Protein AF-A0A949XQX9-F1 (afdb_monomer_lite)

Foldseek 3Di:
DFPAKFWKWWWDADPVRDIDTHDTDIDGGPWDWAFDAQAPDPQWTWTDTPNTIIITGPVSVVVRVVVVVVPPDDPPPDYDDD

pLDDT: mean 83.97, std 15.81, range [43.41, 96.12]

Structure (mmCIF, N/CA/C/O backbone):
data_AF-A0A949XQX9-F1
#
_entry.id   AF-A0A949XQX9-F1
#
loop_
_atom_site.group_PDB
_atom_site.id
_atom_site.type_symbol
_atom_site.label_atom_id
_atom_site.label_alt_id
_atom_site.label_comp_id
_atom_site.label_asym_id
_atom_site.label_entity_id
_atom_site.label_seq_id
_atom_site.pdbx_PDB_ins_code
_atom_site.Cartn_x
_atom_site.Cartn_y
_atom_site.Cartn_z
_atom_site.occupancy
_atom_site.B_iso_or_equiv
_atom_site.auth_seq_id
_atom_site.auth_comp_id
_atom_site.auth_asym_id
_atom_site.auth_atom_id
_atom_site.pdbx_PDB_model_num
ATOM 1 N N . MET A 1 1 ? -11.835 2.195 2.546 1.00 83.56 1 MET A N 1
ATOM 2 C CA . MET A 1 1 ? -11.206 3.489 2.880 1.00 83.56 1 MET A CA 1
ATOM 3 C C . MET A 1 1 ? -10.493 3.361 4.215 1.00 83.56 1 MET A C 1
ATOM 5 O O . MET A 1 1 ? -11.035 2.693 5.091 1.00 83.56 1 MET A O 1
ATOM 9 N N . LEU A 1 2 ? -9.301 3.942 4.359 1.00 88.75 2 LEU A N 1
ATOM 10 C CA . LEU A 1 2 ? -8.505 3.819 5.572 1.00 88.75 2 LEU A CA 1
ATOM 11 C C . LEU A 1 2 ? -9.074 4.665 6.721 1.00 88.75 2 LEU A C 1
ATOM 13 O O . LEU A 1 2 ? -9.493 5.800 6.494 1.00 88.75 2 LEU A O 1
ATOM 17 N N . SER A 1 3 ? -9.053 4.154 7.953 1.00 89.44 3 SER A N 1
ATOM 18 C CA . SER A 1 3 ? -9.501 4.890 9.154 1.00 89.44 3 SER A CA 1
ATOM 19 C C . SER A 1 3 ? -8.363 5.517 9.964 1.00 89.44 3 SER A C 1
ATOM 21 O O . SER A 1 3 ? -8.612 6.367 10.816 1.00 89.44 3 SER A O 1
ATOM 23 N N . ARG A 1 4 ? -7.115 5.126 9.690 1.00 90.38 4 ARG A N 1
ATOM 24 C CA . ARG A 1 4 ? -5.897 5.648 10.323 1.00 90.38 4 ARG A CA 1
ATOM 25 C C . ARG A 1 4 ? -4.739 5.646 9.334 1.00 90.38 4 ARG A C 1
ATOM 27 O O . ARG A 1 4 ? -4.821 5.005 8.288 1.00 90.38 4 ARG A O 1
ATOM 34 N N . THR A 1 5 ? -3.652 6.306 9.708 1.00 94.94 5 THR A N 1
ATOM 35 C CA . THR A 1 5 ? -2.387 6.205 8.982 1.00 94.94 5 THR A CA 1
ATOM 36 C C . THR A 1 5 ? -1.778 4.814 9.156 1.00 94.94 5 THR A C 1
ATOM 38 O O . THR A 1 5 ? -1.743 4.296 10.274 1.00 94.94 5 THR A O 1
ATOM 41 N N . ILE A 1 6 ? -1.293 4.218 8.066 1.00 95.25 6 ILE A N 1
ATOM 42 C CA . ILE A 1 6 ? -0.592 2.925 8.070 1.00 95.25 6 ILE A CA 1
ATOM 43 C C . ILE A 1 6 ? 0.772 3.043 7.390 1.00 95.25 6 ILE A C 1
ATOM 45 O O . ILE A 1 6 ? 0.962 3.885 6.509 1.00 95.25 6 ILE A O 1
ATOM 49 N N . SER A 1 7 ? 1.709 2.186 7.787 1.00 95.44 7 SER A N 1
ATOM 50 C CA . SER A 1 7 ? 3.024 2.092 7.151 1.00 95.44 7 SER A CA 1
ATOM 51 C C . SER A 1 7 ? 2.934 1.303 5.848 1.00 95.44 7 SER A C 1
ATOM 53 O O . SER A 1 7 ? 2.269 0.268 5.780 1.00 95.44 7 SER A O 1
ATOM 55 N N . ALA A 1 8 ? 3.627 1.780 4.820 1.00 96.12 8 ALA A N 1
ATOM 56 C CA . ALA A 1 8 ? 3.617 1.192 3.491 1.00 96.12 8 ALA A CA 1
ATOM 57 C C . ALA A 1 8 ? 5.013 1.244 2.875 1.00 96.12 8 ALA A C 1
ATOM 59 O O . ALA A 1 8 ? 5.672 2.273 2.935 1.00 96.12 8 ALA A O 1
ATOM 60 N N . ILE A 1 9 ? 5.468 0.166 2.253 1.00 95.50 9 ILE A N 1
ATOM 61 C CA . ILE A 1 9 ? 6.730 0.146 1.509 1.00 95.50 9 ILE A CA 1
ATOM 62 C C . ILE A 1 9 ? 6.380 0.259 0.033 1.00 95.50 9 ILE A C 1
ATOM 64 O O . ILE A 1 9 ? 5.641 -0.579 -0.481 1.00 95.50 9 ILE A O 1
ATOM 68 N N . GLN A 1 10 ? 6.859 1.303 -0.642 1.00 94.31 10 GLN A N 1
ATOM 69 C CA . GLN A 1 10 ? 6.586 1.474 -2.067 1.00 94.31 10 GLN A CA 1
ATOM 70 C C . GLN A 1 10 ? 7.179 0.317 -2.871 1.00 94.31 10 GLN A C 1
ATOM 72 O O . GLN A 1 10 ? 8.253 -0.180 -2.551 1.00 94.31 10 GLN A O 1
ATOM 77 N N . CYS A 1 11 ? 6.468 -0.111 -3.905 1.00 92.56 11 CYS A N 1
ATOM 78 C CA . CYS A 1 11 ? 6.910 -1.140 -4.835 1.00 92.56 11 CYS A CA 1
ATOM 79 C C . CYS A 1 11 ? 6.833 -0.574 -6.245 1.00 92.56 11 CYS A C 1
ATOM 81 O O . CYS A 1 11 ? 5.801 -0.025 -6.642 1.00 92.56 11 CYS A O 1
ATOM 83 N N . PHE A 1 12 ? 7.911 -0.713 -6.998 1.00 90.06 12 PHE A N 1
ATOM 84 C CA . PHE A 1 12 ? 7.971 -0.308 -8.395 1.00 90.06 12 PHE A CA 1
ATOM 85 C C . PHE A 1 12 ? 8.782 -1.328 -9.185 1.00 90.06 12 PHE A C 1
ATOM 87 O O . PHE A 1 12 ? 9.570 -2.074 -8.614 1.00 90.06 12 PHE A O 1
ATOM 94 N N . GLU A 1 13 ? 8.565 -1.380 -10.490 1.00 89.88 13 GLU A N 1
ATOM 95 C CA . GLU A 1 13 ? 9.406 -2.170 -11.384 1.00 89.88 13 GLU A CA 1
ATOM 96 C C . GLU A 1 13 ? 10.625 -1.336 -11.776 1.00 89.88 13 GLU A C 1
ATOM 98 O O . GLU A 1 13 ? 10.497 -0.146 -12.077 1.00 89.88 13 GLU A O 1
ATOM 103 N N . ASP A 1 14 ? 11.809 -1.940 -11.720 1.00 89.00 14 ASP A N 1
ATOM 104 C CA . ASP A 1 14 ? 13.020 -1.330 -12.259 1.00 89.00 14 ASP A CA 1
ATOM 105 C C . ASP A 1 14 ? 13.037 -1.390 -13.800 1.00 89.00 14 ASP A C 1
ATOM 107 O O . ASP A 1 14 ? 12.156 -1.960 -14.447 1.00 89.00 14 ASP A O 1
ATOM 111 N N . GLU A 1 15 ? 14.077 -0.824 -14.414 1.00 91.31 15 GLU A N 1
ATOM 112 C CA . GLU A 1 15 ? 14.255 -0.822 -15.875 1.00 91.31 15 GLU A CA 1
ATOM 113 C C . GLU A 1 15 ? 14.396 -2.231 -16.485 1.00 91.31 15 GLU A C 1
ATOM 115 O O . GLU A 1 15 ? 14.329 -2.396 -17.702 1.00 91.31 15 GLU A O 1
ATOM 120 N N . ARG A 1 16 ? 14.608 -3.256 -15.651 1.00 89.56 16 ARG A N 1
ATOM 121 C CA . ARG A 1 16 ? 14.734 -4.665 -16.038 1.00 89.56 16 ARG A CA 1
ATOM 122 C C . ARG A 1 16 ? 13.440 -5.450 -15.796 1.00 89.56 16 ARG A C 1
ATOM 124 O O . ARG A 1 16 ? 13.415 -6.648 -16.068 1.00 89.56 16 ARG A O 1
ATOM 131 N N . GLY A 1 17 ? 12.381 -4.795 -15.317 1.00 87.06 17 GLY A N 1
ATOM 132 C CA . GLY A 1 17 ? 11.102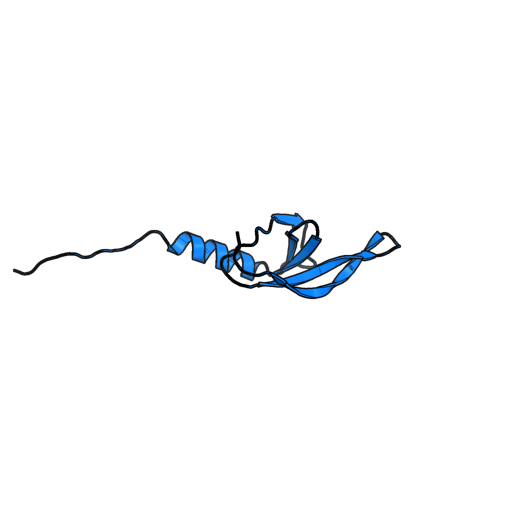 -5.420 -14.985 1.00 87.06 17 GLY A CA 1
ATOM 133 C C . GLY A 1 17 ? 11.117 -6.189 -13.662 1.00 87.06 17 GLY A C 1
ATOM 134 O O . GLY A 1 17 ? 10.227 -7.001 -13.415 1.00 87.06 17 GLY A O 1
ATOM 135 N N . HIS A 1 18 ? 12.120 -5.979 -12.809 1.00 87.00 18 HIS A N 1
ATOM 136 C CA . HIS A 1 18 ? 12.161 -6.581 -11.484 1.00 87.00 18 HIS A CA 1
ATOM 137 C C . HIS A 1 18 ? 11.439 -5.710 -10.465 1.00 87.00 18 HIS A C 1
ATOM 139 O O . HIS A 1 18 ? 11.681 -4.506 -10.343 1.00 87.00 18 HIS A O 1
ATOM 145 N N . GLU A 1 19 ? 10.585 -6.350 -9.672 1.00 86.69 19 GLU A N 1
ATOM 146 C CA . GLU A 1 19 ? 9.913 -5.686 -8.568 1.00 86.69 19 GLU A CA 1
ATOM 147 C C . GLU A 1 19 ? 10.929 -5.297 -7.488 1.00 86.69 19 GLU A C 1
ATOM 149 O O . GLU A 1 19 ? 11.613 -6.136 -6.900 1.00 86.69 19 GLU A O 1
ATOM 154 N N . THR A 1 20 ? 11.026 -3.996 -7.244 1.00 90.00 20 THR A N 1
ATOM 155 C CA . THR A 1 20 ? 11.985 -3.377 -6.339 1.00 90.00 20 THR A CA 1
ATOM 156 C C . THR A 1 20 ? 11.249 -2.646 -5.222 1.00 90.00 20 THR A C 1
ATOM 158 O O . THR A 1 20 ? 10.184 -2.051 -5.418 1.00 90.00 20 THR A O 1
ATOM 161 N N . LEU A 1 21 ? 11.832 -2.696 -4.023 1.00 91.44 21 LEU A N 1
ATOM 162 C CA . LEU A 1 21 ? 11.338 -1.978 -2.855 1.00 91.44 21 LEU A CA 1
ATOM 163 C C . LEU A 1 21 ? 11.872 -0.545 -2.848 1.00 91.44 21 LEU A C 1
ATOM 165 O O . LEU A 1 21 ? 13.073 -0.306 -2.960 1.00 91.44 21 LEU A O 1
ATOM 169 N N . GLY A 1 22 ? 10.957 0.401 -2.691 1.00 89.25 22 GLY A N 1
ATOM 170 C CA . GLY A 1 22 ? 11.234 1.819 -2.554 1.00 89.25 22 GLY A CA 1
ATOM 171 C C . GLY A 1 22 ? 11.185 2.305 -1.115 1.00 89.25 22 GLY 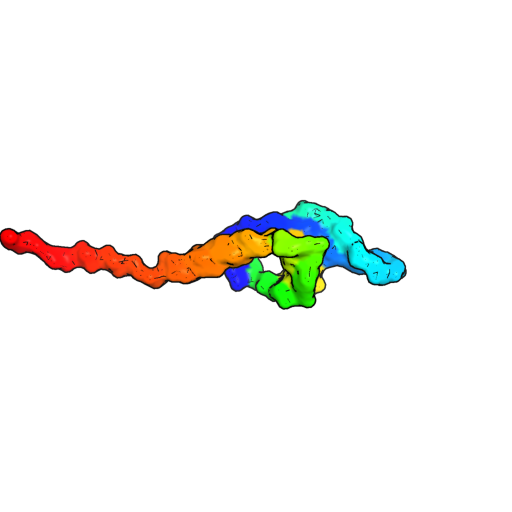A C 1
ATOM 172 O O . GLY A 1 22 ? 11.463 1.581 -0.159 1.00 89.25 22 GLY A O 1
ATOM 173 N N . LEU A 1 23 ? 10.816 3.575 -0.970 1.00 91.50 23 LEU A N 1
ATOM 174 C CA . LEU A 1 23 ? 10.787 4.254 0.317 1.00 91.50 23 LEU A CA 1
ATOM 175 C C . LEU A 1 23 ? 9.702 3.688 1.238 1.00 91.50 23 LEU A C 1
ATOM 177 O O . LEU A 1 23 ? 8.569 3.415 0.819 1.00 91.50 23 LEU A O 1
ATOM 181 N N . LEU A 1 24 ? 10.037 3.615 2.528 1.00 93.75 24 LEU A N 1
ATOM 182 C CA . LEU A 1 24 ? 9.040 3.483 3.579 1.00 93.75 24 LEU A CA 1
ATOM 183 C C . LEU A 1 24 ? 8.224 4.779 3.637 1.00 93.75 24 LEU A C 1
ATOM 185 O O . LEU A 1 24 ? 8.743 5.858 3.905 1.00 93.75 24 LEU A O 1
ATOM 189 N N . SER A 1 25 ? 6.940 4.640 3.364 1.00 93.62 25 SER A N 1
ATOM 190 C CA . SER A 1 25 ? 5.952 5.699 3.247 1.00 93.62 25 SER A CA 1
ATOM 191 C C . SER A 1 25 ? 4.823 5.484 4.253 1.00 93.62 25 SER A C 1
ATOM 193 O O . SER A 1 25 ? 4.700 4.433 4.887 1.00 93.62 25 SER A O 1
ATOM 195 N N . GLN A 1 26 ? 3.966 6.490 4.384 1.00 95.19 26 GLN A N 1
ATOM 196 C CA . GLN A 1 26 ? 2.749 6.405 5.178 1.00 95.19 26 GLN A CA 1
ATOM 197 C C . GLN A 1 26 ? 1.541 6.697 4.297 1.00 95.19 26 GLN A C 1
ATOM 199 O O . GLN A 1 26 ? 1.546 7.657 3.529 1.00 95.19 26 GLN A O 1
ATOM 204 N N . ILE A 1 27 ? 0.500 5.876 4.418 1.00 94.50 27 ILE A N 1
ATOM 205 C CA . ILE A 1 27 ? -0.775 6.102 3.738 1.00 94.50 27 ILE A CA 1
ATOM 206 C C . ILE A 1 27 ? -1.754 6.616 4.783 1.00 94.50 27 ILE A C 1
ATOM 208 O O . ILE A 1 27 ? -2.043 5.921 5.757 1.00 94.50 27 ILE A O 1
ATOM 212 N N . GLY A 1 28 ? -2.221 7.847 4.593 1.00 93.88 28 GLY A N 1
ATOM 213 C CA . GLY A 1 28 ? -3.115 8.521 5.527 1.00 93.88 28 GLY A CA 1
ATOM 214 C C . GLY A 1 28 ? -4.546 7.963 5.538 1.00 93.88 28 GLY A C 1
ATOM 215 O O . GLY A 1 28 ? -4.950 7.231 4.628 1.00 93.88 28 GLY A O 1
ATOM 216 N N . PRO A 1 29 ? -5.344 8.335 6.553 1.00 93.44 29 PRO A N 1
ATOM 217 C CA . PRO A 1 29 ? -6.769 8.021 6.595 1.00 93.44 29 PRO A CA 1
ATOM 218 C C . PRO A 1 29 ? -7.510 8.645 5.403 1.00 93.44 29 PRO A C 1
ATOM 220 O O . PRO A 1 29 ? -7.049 9.606 4.794 1.00 93.44 29 PRO A O 1
ATOM 223 N N . GLY A 1 30 ? -8.680 8.106 5.065 1.00 91.56 30 GLY A N 1
ATOM 224 C CA . GLY A 1 30 ? -9.480 8.588 3.934 1.00 91.56 30 GLY A CA 1
ATOM 225 C C . GLY A 1 30 ? -9.044 8.045 2.571 1.00 91.56 30 GLY A C 1
ATOM 226 O O . GLY A 1 30 ? -9.780 8.172 1.598 1.00 91.56 30 GLY A O 1
ATOM 227 N N . ILE A 1 31 ? -7.893 7.378 2.489 1.00 92.94 31 ILE A N 1
ATOM 228 C CA . ILE A 1 31 ? -7.401 6.791 1.242 1.00 92.94 31 ILE A CA 1
ATOM 229 C C . ILE A 1 31 ? -8.013 5.406 1.019 1.00 92.94 31 ILE A C 1
ATOM 231 O O . ILE A 1 31 ? -8.147 4.605 1.945 1.00 92.94 31 ILE A O 1
ATOM 235 N N . THR A 1 32 ? -8.399 5.096 -0.215 1.00 91.50 32 THR A N 1
ATOM 236 C CA . THR A 1 32 ? -8.835 3.746 -0.588 1.00 91.50 32 THR A CA 1
ATOM 237 C C . THR A 1 32 ? -7.630 2.918 -1.016 1.00 91.50 32 THR A C 1
ATOM 239 O O . THR A 1 32 ? -6.866 3.315 -1.889 1.00 91.50 32 THR A O 1
ATOM 242 N N . VAL A 1 33 ? -7.471 1.766 -0.370 1.00 92.44 33 VAL A N 1
ATOM 243 C CA . VAL A 1 33 ? -6.468 0.742 -0.677 1.00 92.44 33 VAL A CA 1
ATOM 244 C C . VAL A 1 33 ? -7.169 -0.457 -1.290 1.00 92.44 33 VAL A C 1
ATOM 246 O O . VAL A 1 33 ? -8.130 -0.973 -0.718 1.00 92.44 33 VAL A O 1
ATOM 249 N N . GLU A 1 34 ? -6.656 -0.925 -2.419 1.00 93.88 34 GLU A N 1
ATOM 250 C CA . GLU A 1 34 ? -7.141 -2.125 -3.099 1.00 93.88 34 GLU A CA 1
ATOM 251 C C . GLU A 1 34 ? -6.084 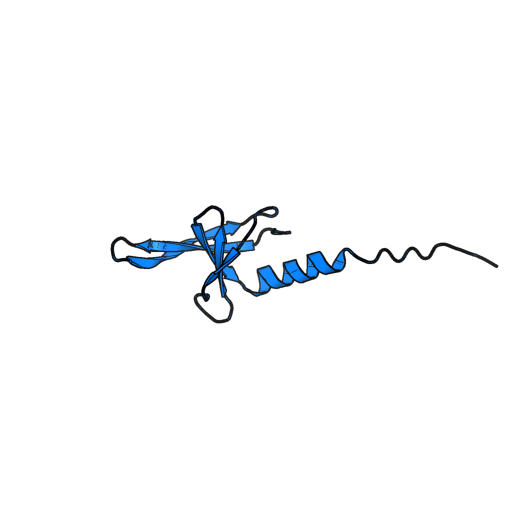-3.217 -2.995 1.00 93.88 34 GLU A C 1
ATOM 253 O O . GLU A 1 34 ? -4.944 -2.997 -3.390 1.00 93.88 34 GLU A O 1
ATOM 258 N N . ARG A 1 35 ? -6.427 -4.400 -2.479 1.00 93.12 35 ARG A N 1
ATOM 259 C CA . ARG A 1 35 ? -5.503 -5.544 -2.503 1.00 93.12 35 ARG A CA 1
ATOM 260 C C . ARG A 1 35 ? -5.351 -6.016 -3.948 1.00 93.12 35 ARG A C 1
ATOM 262 O O . ARG A 1 35 ? -6.354 -6.320 -4.585 1.00 93.12 35 ARG A O 1
ATOM 269 N N . CYS A 1 36 ? -4.121 -6.073 -4.452 1.00 92.94 36 CYS A N 1
ATOM 270 C CA . CYS A 1 36 ? -3.846 -6.399 -5.856 1.00 92.94 36 CYS A CA 1
ATOM 271 C C . CYS A 1 36 ? -2.858 -7.557 -6.053 1.00 92.94 36 CYS A C 1
ATOM 273 O O . CYS A 1 36 ? -2.614 -7.952 -7.188 1.00 92.94 36 CYS A O 1
ATOM 275 N N . GLY A 1 37 ? -2.301 -8.126 -4.980 1.00 91.06 37 GLY A N 1
ATOM 276 C CA . GLY A 1 37 ? -1.397 -9.267 -5.087 1.00 91.06 37 GLY A CA 1
ATOM 277 C C . GLY A 1 37 ? -0.926 -9.805 -3.741 1.00 91.06 37 GLY A C 1
ATOM 278 O O . GLY A 1 37 ? -1.247 -9.257 -2.681 1.00 91.06 37 GLY A O 1
ATOM 279 N N . ALA A 1 38 ? -0.149 -10.886 -3.801 1.00 90.50 38 ALA A N 1
ATOM 280 C CA . ALA A 1 38 ? 0.537 -11.439 -2.640 1.00 90.50 38 ALA A CA 1
ATOM 281 C C . ALA A 1 38 ? 1.536 -10.423 -2.074 1.00 90.50 38 ALA A C 1
ATOM 283 O O . ALA A 1 38 ? 2.090 -9.614 -2.815 1.00 90.50 38 ALA A O 1
ATOM 284 N N . GLY A 1 39 ? 1.735 -10.438 -0.757 1.00 90.88 39 GLY A N 1
ATOM 285 C CA . GLY A 1 39 ? 2.792 -9.653 -0.131 1.00 90.88 39 GLY A CA 1
ATOM 286 C C . GLY A 1 39 ? 4.181 -10.210 -0.414 1.00 90.88 39 GLY A C 1
ATOM 287 O O . GLY A 1 39 ? 4.333 -11.295 -0.970 1.00 90.88 39 GLY A O 1
ATOM 288 N N . PHE A 1 40 ? 5.193 -9.502 0.079 1.00 87.50 40 PHE A N 1
ATOM 289 C CA . PHE A 1 40 ? 6.561 -10.014 0.151 1.00 87.50 40 PHE A CA 1
ATOM 290 C C . PHE A 1 40 ? 6.659 -11.285 1.021 1.00 87.50 40 PHE A C 1
ATOM 292 O O . PHE A 1 40 ? 7.522 -12.133 0.819 1.00 87.50 40 PHE A O 1
ATOM 299 N N . ASN A 1 41 ? 5.771 -11.417 2.010 1.00 90.25 41 ASN A N 1
ATOM 300 C CA . ASN A 1 41 ? 5.637 -12.581 2.884 1.00 90.25 41 ASN A CA 1
ATOM 301 C C . ASN A 1 41 ? 4.208 -12.678 3.445 1.00 90.25 41 ASN A C 1
ATOM 303 O O . ASN A 1 41 ? 3.371 -11.816 3.189 1.00 90.25 41 ASN A O 1
ATOM 307 N N . GLU A 1 42 ? 3.956 -13.674 4.294 1.00 93.06 42 GLU A N 1
ATOM 308 C CA . GLU A 1 42 ? 2.649 -13.939 4.922 1.00 93.06 42 GLU A CA 1
ATOM 309 C C . GLU A 1 42 ? 2.114 -12.796 5.804 1.00 93.06 42 GLU A C 1
ATOM 311 O O . GLU A 1 42 ? 0.928 -12.752 6.122 1.00 93.06 42 GLU A O 1
ATOM 316 N N . ARG A 1 43 ? 2.974 -11.857 6.221 1.00 94.31 43 ARG A N 1
ATOM 317 C CA . ARG A 1 43 ? 2.594 -10.721 7.078 1.00 94.31 43 ARG A CA 1
ATOM 318 C C . ARG A 1 43 ? 2.257 -9.465 6.290 1.00 94.31 43 ARG A C 1
ATOM 320 O O . ARG A 1 43 ? 1.779 -8.491 6.876 1.00 94.31 43 ARG A O 1
ATOM 327 N N . THR A 1 44 ? 2.525 -9.463 4.991 1.00 94.88 44 THR A N 1
ATOM 328 C CA . THR A 1 44 ? 2.325 -8.312 4.115 1.00 94.88 44 THR A CA 1
ATOM 329 C C . THR A 1 44 ? 1.352 -8.654 2.999 1.00 94.88 44 THR A C 1
ATOM 331 O O . THR A 1 44 ? 1.094 -9.813 2.693 1.00 94.88 44 THR A O 1
ATOM 334 N N . VAL A 1 45 ? 0.780 -7.629 2.384 1.00 95.62 45 VAL A N 1
ATOM 335 C CA . VAL A 1 45 ? -0.050 -7.774 1.189 1.00 95.62 45 VAL A CA 1
ATOM 336 C C . VAL A 1 45 ? 0.260 -6.637 0.233 1.00 95.62 45 VAL A C 1
ATOM 338 O O . VAL A 1 45 ? 0.528 -5.515 0.674 1.00 95.62 45 VAL A O 1
ATOM 341 N N . LYS A 1 46 ? 0.238 -6.923 -1.071 1.00 95.75 46 LYS A N 1
ATOM 342 C CA . LYS A 1 46 ? 0.388 -5.890 -2.090 1.00 95.75 46 LYS A CA 1
ATOM 343 C C . LYS A 1 46 ? -0.931 -5.156 -2.258 1.00 95.75 46 LYS A C 1
ATOM 345 O O . LYS A 1 46 ? -1.985 -5.770 -2.459 1.00 95.75 46 LYS A O 1
ATOM 350 N N . VAL A 1 47 ? -0.869 -3.837 -2.177 1.00 95.44 47 VAL A N 1
ATOM 351 C CA . VAL A 1 47 ? -2.005 -2.946 -2.376 1.00 95.44 47 VAL A CA 1
ATOM 352 C C . VAL A 1 47 ? -1.708 -1.919 -3.454 1.00 95.44 47 VAL A C 1
ATOM 354 O O . VAL A 1 47 ? -0.557 -1.548 -3.686 1.00 95.44 47 VAL A O 1
ATOM 357 N N . ARG A 1 48 ? -2.768 -1.433 -4.091 1.00 95.31 48 ARG A N 1
ATOM 358 C CA . ARG A 1 48 ? -2.745 -0.312 -5.020 1.00 95.31 48 ARG A CA 1
ATOM 359 C C . ARG A 1 48 ? -3.378 0.913 -4.370 1.00 95.31 48 ARG A C 1
ATOM 361 O O . ARG A 1 48 ? -4.467 0.822 -3.801 1.00 95.31 48 ARG A O 1
ATOM 368 N N . VAL A 1 49 ? -2.693 2.050 -4.479 1.00 94.00 49 VAL A N 1
ATOM 369 C CA . VAL A 1 49 ? -3.153 3.368 -4.025 1.00 94.00 49 VAL A CA 1
ATOM 370 C C . VAL A 1 49 ? -2.803 4.401 -5.080 1.00 94.00 49 VAL A C 1
ATOM 372 O O . VAL A 1 49 ? -1.633 4.553 -5.415 1.00 94.00 49 VAL A O 1
ATOM 375 N N . ASN A 1 50 ? -3.806 5.113 -5.601 1.00 90.75 50 ASN A N 1
ATOM 376 C CA . ASN A 1 50 ? -3.624 6.168 -6.608 1.00 90.75 50 ASN A CA 1
ATOM 377 C C . ASN A 1 50 ? -2.734 5.739 -7.796 1.00 90.75 50 ASN A C 1
ATOM 379 O O . ASN A 1 50 ? -1.930 6.520 -8.289 1.00 90.75 50 ASN A O 1
ATOM 383 N N . GLY A 1 51 ? -2.842 4.475 -8.226 1.00 89.94 51 GLY A N 1
ATOM 384 C CA . GLY A 1 51 ? -2.045 3.915 -9.326 1.00 89.94 51 GLY A CA 1
ATOM 385 C C . GLY A 1 51 ? -0.653 3.395 -8.945 1.00 89.94 51 GLY A C 1
ATOM 386 O O . GLY A 1 51 ? -0.010 2.765 -9.777 1.00 89.94 51 GLY A O 1
ATOM 387 N N . HIS A 1 52 ? -0.208 3.575 -7.702 1.00 92.06 52 HIS A N 1
ATOM 388 C CA . HIS A 1 52 ? 1.070 3.062 -7.206 1.00 92.06 52 HIS A CA 1
ATOM 389 C C . HIS A 1 52 ? 0.893 1.787 -6.381 1.00 92.06 52 HIS A C 1
ATOM 391 O O . HIS A 1 52 ? -0.127 1.601 -5.710 1.00 92.06 52 HIS A O 1
ATOM 397 N N . HIS A 1 53 ? 1.904 0.917 -6.411 1.00 94.94 53 HIS A N 1
ATOM 398 C CA . HIS A 1 53 ? 1.931 -0.310 -5.625 1.00 94.94 53 HIS A CA 1
ATOM 399 C C . HIS A 1 53 ? 2.696 -0.128 -4.319 1.00 94.94 53 HIS A C 1
ATOM 401 O O . HIS A 1 53 ? 3.731 0.538 -4.266 1.00 94.94 53 HIS A O 1
ATOM 407 N N . TYR A 1 54 ? 2.184 -0.760 -3.267 1.00 95.81 54 TYR A N 1
ATOM 408 C CA . TYR A 1 54 ? 2.797 -0.774 -1.949 1.00 95.81 54 TYR A CA 1
ATOM 409 C C . TYR A 1 54 ? 2.636 -2.140 -1.291 1.00 95.81 54 TYR A C 1
ATOM 411 O O . TYR A 1 54 ? 1.605 -2.788 -1.455 1.00 95.81 54 TYR A O 1
ATOM 419 N N . PHE A 1 55 ? 3.597 -2.531 -0.462 1.00 96.12 55 PHE A N 1
ATOM 420 C CA . PHE A 1 55 ? 3.392 -3.557 0.552 1.00 96.12 55 PHE A CA 1
ATOM 421 C C . PHE A 1 55 ? 2.966 -2.909 1.863 1.00 96.12 55 PHE A C 1
ATOM 423 O O . PHE A 1 55 ? 3.613 -1.984 2.352 1.00 96.12 55 PHE A O 1
ATOM 430 N N . VAL A 1 56 ? 1.888 -3.417 2.450 1.00 95.88 56 VAL A N 1
ATOM 431 C CA . VAL A 1 56 ? 1.405 -3.016 3.780 1.00 95.88 56 VAL A CA 1
ATOM 432 C C . VAL A 1 56 ? 1.265 -4.245 4.662 1.00 95.88 56 VAL A C 1
ATOM 434 O O . VAL A 1 56 ? 1.094 -5.356 4.157 1.00 95.88 56 VAL A O 1
ATOM 437 N N . PHE A 1 57 ? 1.309 -4.066 5.980 1.00 95.06 57 PHE A N 1
ATOM 438 C CA . PHE A 1 57 ? 1.084 -5.177 6.897 1.00 95.06 57 PHE A CA 1
ATOM 439 C C . PHE A 1 57 ? -0.392 -5.578 6.931 1.00 95.06 57 PHE A C 1
ATOM 441 O O . PHE A 1 57 ? -1.286 -4.733 7.008 1.00 95.06 57 PHE A O 1
ATOM 448 N N . VAL A 1 58 ? -0.658 -6.884 6.938 1.00 94.12 58 VAL A N 1
ATOM 449 C CA . VAL A 1 58 ? -2.026 -7.425 6.986 1.00 94.12 58 VAL A CA 1
ATOM 450 C C . VAL A 1 58 ? -2.758 -6.950 8.245 1.00 94.12 58 VAL A C 1
ATOM 452 O O . VAL A 1 58 ? -3.896 -6.486 8.151 1.00 94.12 58 VAL A O 1
ATOM 455 N N . GLN A 1 59 ? -2.068 -6.943 9.392 1.00 93.00 59 GLN A N 1
ATOM 456 C CA . GLN A 1 59 ? -2.603 -6.458 10.671 1.00 93.00 59 GLN A CA 1
ATOM 457 C C . GLN A 1 59 ? -3.119 -5.014 10.589 1.00 93.00 59 GLN A C 1
ATOM 459 O O . GLN A 1 59 ? -4.098 -4.657 11.245 1.00 93.00 59 GLN A O 1
ATOM 464 N N . ASP A 1 60 ? -2.489 -4.173 9.759 1.00 92.31 60 ASP A N 1
ATOM 465 C CA . ASP A 1 60 ? -2.888 -2.780 9.636 1.00 92.31 60 ASP A CA 1
ATOM 466 C C . ASP A 1 60 ? -4.226 -2.647 8.921 1.00 92.31 60 ASP A C 1
ATOM 468 O O . ASP A 1 60 ? -5.005 -1.759 9.262 1.00 92.31 60 ASP A O 1
ATOM 472 N N . LEU A 1 61 ? -4.527 -3.549 7.986 1.00 89.31 61 LEU A N 1
ATOM 473 C CA . LEU A 1 61 ? -5.819 -3.623 7.306 1.00 89.31 61 LEU A CA 1
ATOM 474 C C . LEU A 1 61 ? -6.890 -4.294 8.179 1.00 89.31 61 LEU A C 1
ATOM 476 O O . LEU A 1 61 ? -8.035 -3.848 8.196 1.00 89.31 61 LEU A O 1
ATOM 480 N N . GLU A 1 62 ? -6.538 -5.332 8.937 1.00 88.75 62 GLU A N 1
ATOM 481 C CA . GLU A 1 62 ? -7.471 -6.025 9.839 1.00 88.75 62 GLU A CA 1
ATOM 482 C C . GLU A 1 62 ? -7.931 -5.147 11.003 1.00 88.75 62 GLU A C 1
ATOM 484 O O . GLU A 1 62 ? -9.120 -5.110 11.326 1.00 88.75 62 GLU A O 1
ATOM 489 N N . ALA A 1 63 ? -7.011 -4.386 11.604 1.00 81.69 63 ALA A N 1
ATOM 490 C CA . ALA A 1 63 ? -7.344 -3.433 12.658 1.00 81.69 63 ALA A CA 1
ATOM 491 C C . ALA A 1 63 ? -8.378 -2.398 12.179 1.00 81.69 63 ALA A C 1
ATOM 493 O O . ALA A 1 63 ? -9.218 -1.939 12.951 1.00 81.69 63 ALA A O 1
ATOM 494 N N . GLN A 1 64 ? -8.354 -2.062 10.888 1.00 77.06 64 GLN A N 1
ATOM 495 C CA . GLN A 1 64 ? -9.315 -1.140 10.287 1.00 77.06 64 GLN A CA 1
ATOM 496 C C . GLN A 1 64 ? -10.673 -1.780 10.039 1.00 77.06 64 GLN A C 1
ATOM 498 O O . GLN A 1 64 ? -11.686 -1.132 10.291 1.00 77.06 64 GLN A O 1
ATOM 503 N N . ALA A 1 65 ? -10.702 -3.041 9.603 1.00 76.25 65 ALA A N 1
ATOM 504 C CA . ALA A 1 65 ? -11.947 -3.793 9.485 1.00 76.25 65 ALA A CA 1
ATOM 505 C C . ALA A 1 65 ? -12.659 -3.884 10.846 1.00 76.25 65 ALA A C 1
ATOM 507 O O . ALA A 1 65 ? -13.841 -3.571 10.943 1.00 76.25 65 ALA A O 1
ATOM 508 N N . LYS A 1 66 ? -11.917 -4.186 11.921 1.00 73.25 66 LYS A N 1
ATOM 509 C CA . LYS A 1 66 ? -12.456 -4.197 13.293 1.00 73.25 66 LYS A CA 1
ATOM 510 C C . LYS A 1 66 ? -12.962 -2.822 13.747 1.00 73.25 66 LYS A C 1
ATOM 512 O O . LYS A 1 66 ? -14.009 -2.733 14.378 1.00 73.25 66 LYS A O 1
ATOM 517 N N . ALA A 1 67 ? -12.246 -1.745 13.419 1.00 67.31 67 ALA A N 1
ATOM 518 C CA . ALA A 1 67 ? -12.672 -0.386 13.762 1.00 67.31 67 ALA A CA 1
ATOM 519 C C . ALA A 1 67 ? -13.938 0.064 13.005 1.00 67.31 67 ALA A C 1
ATOM 521 O O . ALA A 1 67 ? -14.706 0.869 13.531 1.00 67.31 67 ALA A O 1
ATOM 522 N N . ALA A 1 68 ? -14.157 -0.435 11.785 1.00 62.41 68 ALA A N 1
ATOM 523 C CA . ALA A 1 68 ? -15.378 -0.175 11.025 1.00 62.41 68 ALA A CA 1
ATOM 524 C C . ALA A 1 68 ? -16.591 -0.925 11.606 1.00 62.41 68 ALA A C 1
ATOM 526 O O . ALA A 1 68 ? -17.687 -0.371 11.637 1.00 62.41 68 ALA A O 1
ATOM 527 N N . ASP A 1 69 ? -16.379 -2.141 12.115 1.00 63.06 69 ASP A N 1
ATOM 528 C CA . ASP A 1 69 ? -17.422 -2.993 12.703 1.00 63.06 69 ASP A CA 1
ATOM 529 C C . ASP A 1 69 ? -17.903 -2.477 14.079 1.00 63.06 69 ASP A C 1
ATOM 531 O O . ASP A 1 69 ? -19.085 -2.523 14.409 1.00 63.06 69 ASP A O 1
ATOM 535 N N . GLY A 1 70 ? -17.010 -1.854 14.859 1.00 57.38 70 GLY A N 1
ATOM 536 C CA . GLY A 1 70 ? -17.307 -1.324 16.199 1.00 57.38 70 GLY A CA 1
ATOM 537 C C . GLY A 1 70 ? -18.172 -0.051 16.269 1.00 57.38 70 GLY A C 1
ATOM 538 O O . GLY A 1 70 ? -18.381 0.470 17.363 1.00 57.38 70 GLY A O 1
ATOM 539 N N . LYS A 1 71 ? -18.674 0.481 15.143 1.00 53.38 71 LYS A N 1
ATOM 540 C CA . LYS A 1 71 ? -19.548 1.678 15.092 1.00 53.38 71 LYS A CA 1
ATOM 541 C C . LYS A 1 71 ? -21.053 1.367 15.011 1.00 53.38 71 LYS A C 1
ATOM 543 O O . LYS A 1 71 ? -21.837 2.242 14.652 1.00 53.38 71 LYS A O 1
ATOM 548 N N . GLY A 1 72 ? -21.480 0.160 15.381 1.00 47.41 72 GLY A N 1
ATOM 549 C CA . GLY A 1 72 ? -22.892 -0.209 15.514 1.00 47.41 72 GLY A CA 1
ATOM 550 C C . GLY A 1 72 ? -23.214 -0.704 16.921 1.00 47.41 72 GLY A C 1
ATOM 551 O O . GLY A 1 72 ? -23.085 -1.889 17.192 1.00 47.41 72 GLY A O 1
ATOM 552 N N . GLY A 1 73 ? -23.638 0.181 17.826 1.00 46.19 73 GLY A N 1
ATOM 553 C CA . GLY A 1 73 ? -24.097 -0.260 19.148 1.00 46.19 73 GLY A CA 1
ATOM 554 C C . GLY A 1 73 ? -24.031 0.795 20.239 1.00 46.19 73 GLY A C 1
ATOM 555 O O . GLY A 1 73 ? -23.405 0.580 21.273 1.00 46.19 73 GLY A O 1
ATOM 556 N N . GLY A 1 74 ? -24.684 1.940 20.037 1.00 43.41 74 GLY A N 1
ATOM 557 C CA . GLY A 1 74 ? -25.026 2.807 21.159 1.00 43.41 74 GLY A CA 1
ATOM 558 C C . GLY A 1 74 ? -26.039 2.092 22.051 1.00 43.41 74 GLY A C 1
ATOM 559 O O . GLY A 1 74 ? -27.234 2.140 21.775 1.00 43.41 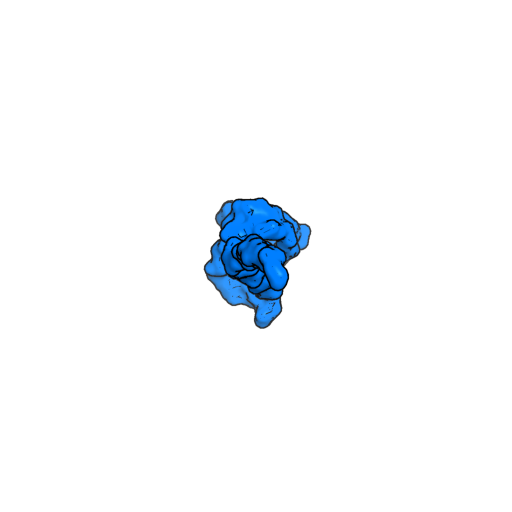74 GLY A O 1
ATOM 560 N N . PHE A 1 75 ? -25.582 1.434 23.116 1.00 52.28 75 PHE A N 1
ATOM 561 C CA . PHE A 1 75 ? -26.472 0.993 24.186 1.00 52.28 75 PHE A CA 1
ATOM 562 C C . PHE A 1 75 ? -26.843 2.224 25.023 1.00 52.28 75 PHE A C 1
ATOM 564 O O . PHE A 1 75 ? -26.184 2.560 26.005 1.00 52.28 75 PHE A O 1
ATOM 571 N N . GLN A 1 76 ? -27.881 2.953 24.598 1.00 51.59 76 GLN A N 1
ATOM 572 C CA . GLN A 1 76 ? -28.568 3.893 25.480 1.00 51.59 76 GLN A CA 1
ATOM 573 C C . GLN A 1 76 ? -29.418 3.082 26.458 1.00 51.59 76 GLN A C 1
ATOM 575 O O . GLN A 1 76 ? -30.576 2.778 26.188 1.00 51.59 76 GLN A O 1
ATOM 580 N N . ALA A 1 77 ? -28.853 2.765 27.621 1.00 54.16 77 ALA A N 1
ATOM 581 C CA . ALA A 1 77 ? -29.670 2.492 28.791 1.00 54.16 77 ALA A CA 1
ATOM 582 C C . ALA A 1 77 ? -30.278 3.829 29.249 1.00 54.16 77 ALA A C 1
ATOM 584 O O . ALA A 1 77 ? -29.648 4.599 29.973 1.00 54.16 77 ALA A O 1
ATOM 585 N N . ARG A 1 78 ? -31.485 4.149 28.769 1.00 47.91 78 ARG A N 1
ATOM 586 C CA . ARG A 1 78 ? -32.313 5.220 29.334 1.00 47.91 78 ARG A CA 1
ATOM 587 C C . ARG A 1 78 ? -33.426 4.625 30.197 1.00 47.91 78 ARG A C 1
ATOM 589 O O . ARG A 1 78 ? -34.303 3.960 29.666 1.00 47.91 78 ARG A O 1
ATOM 596 N N . ALA A 1 79 ? -33.372 5.021 31.473 1.00 49.72 79 ALA A N 1
ATOM 597 C CA . ALA A 1 79 ? -34.426 5.133 32.490 1.00 49.72 79 ALA A CA 1
ATOM 598 C C . ALA A 1 79 ? -35.154 3.843 32.948 1.00 49.72 79 ALA A C 1
ATOM 600 O O . ALA A 1 79 ? -35.415 2.946 32.166 1.00 49.72 79 ALA A O 1
ATOM 601 N N . GLY A 1 80 ? -35.535 3.711 34.220 1.00 43.47 80 GLY A N 1
ATOM 602 C CA . GLY A 1 80 ? -35.696 4.760 35.226 1.00 43.47 80 GLY A CA 1
ATOM 603 C C . GLY A 1 80 ? -35.802 4.225 36.658 1.00 43.47 80 GLY A C 1
ATOM 604 O O . GLY A 1 80 ? -35.629 3.028 36.881 1.00 43.47 80 GLY A O 1
ATOM 605 N N . PRO A 1 81 ? -36.029 5.126 37.626 1.00 65.38 81 PRO A N 1
ATOM 606 C CA . PRO A 1 81 ? -36.125 4.786 39.035 1.00 65.38 81 PRO A CA 1
ATOM 607 C C . PRO A 1 81 ? -37.539 4.314 39.392 1.00 65.38 81 PRO A C 1
ATOM 609 O O . PRO A 1 81 ? -38.519 4.876 38.897 1.00 65.38 81 PRO A O 1
ATOM 612 N N . ALA A 1 82 ? -37.623 3.340 40.295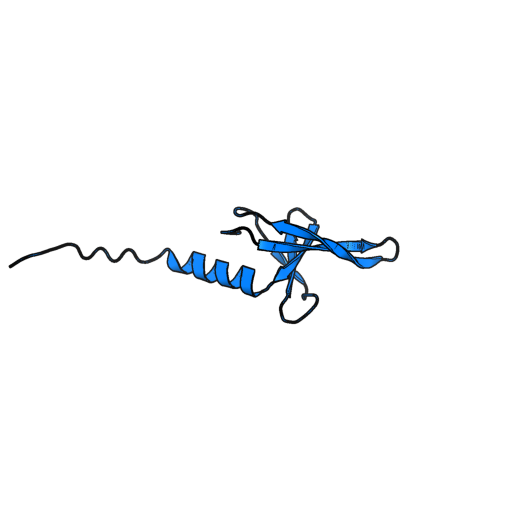 1.00 53.78 82 ALA A N 1
ATOM 613 C CA . ALA A 1 82 ? -38.689 3.200 41.284 1.00 53.78 82 ALA A CA 1
ATOM 614 C C . ALA A 1 82 ? -38.169 2.332 42.435 1.00 53.78 82 ALA A C 1
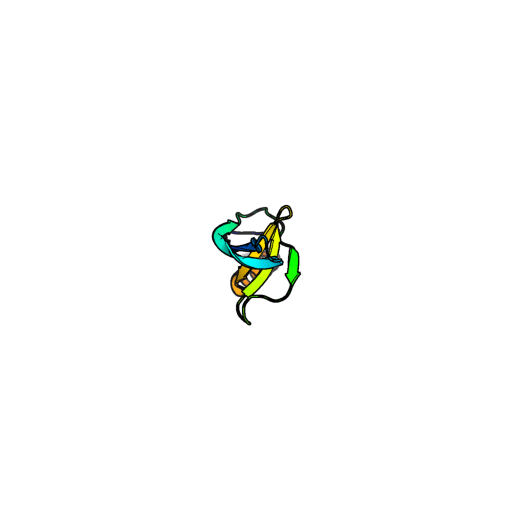ATOM 616 O O . ALA A 1 82 ? -37.656 1.230 42.135 1.00 53.78 82 ALA A O 1
#

Sequence (82 aa):
MLSRTISAIQCFEDERGHETLGLLSQIGPGITVERCGAGFNERTVKVRVNGHHYFVFVQDLEAQAKAADGKGGGFQARAGPA

Radius of gyration: 18.34 Å; chains: 1; bounding box: 53×22×57 Å

Secondary structure (DSSP, 8-state):
--SS-EEEEEEEE-TTS-EEEEEEEEE-TT---EEEEE-SSTTEEEEEETTEEEEEEHHHHHHHHHHHHTTS----------